Protein AF-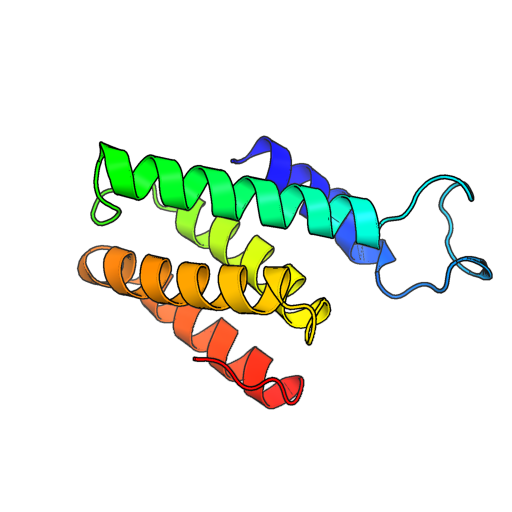A0A0G4NJ92-F1 (afdb_monomer_lite)

Foldseek 3Di:
DVVLVVLLVVLVVQPPDDLVRGPDPNVDDSLVSNQVSLLVLLVVLVVCCVPPNLQPPDPVNLVSLLSSLVSLQVPPPDPSSLVSNQSSLVSLVRNCVRDVVSVVSNVVSVVVCVVVVHDHD

Secondary structure (DSSP, 8-state):
-HHHHHHHHHHGGGGGS-TTT-SS-TT--HHHHHHHHHHHHHHHHHHHHHHH-STT--THHHHHHHHHHHHHHHTTT-HHHHHHHHHHHHHHHHHTTT-HHHHHHHHHHHHHHHHTT----

Organism: Verticillium longisporum (NCBI:txid100787)

Sequence (121 aa):
MFFHLQYIHLFRPFLKYTPAASPLPSHVSPRRICTANAGAISKLMRLYKKTWNLRQICNIAVYMVHSACTIHMLNLPEKTARRDITHGVKHLEEIAEDWPCARRTLGIISVLGRKWNVELP

pLDDT: mean 95.6, std 3.76, range [73.81, 98.75]

Radius of gyration: 14.48 Å; chains: 1; bounding box: 30×30×38 Å

InterPro domains:
  IPR051615 Transcriptional Regulatory Elements [PTHR31313] (1-119)

Structure (mmCIF, N/CA/C/O backbone):
data_AF-A0A0G4NJ92-F1
#
_entry.id   AF-A0A0G4NJ92-F1
#
loop_
_atom_site.group_PDB
_atom_site.id
_atom_site.type_symbol
_atom_site.label_atom_id
_atom_site.label_alt_id
_atom_site.label_comp_id
_atom_site.label_asym_id
_atom_site.label_entity_id
_atom_site.label_seq_id
_atom_site.pdbx_PDB_ins_code
_atom_site.Cartn_x
_atom_site.Cartn_y
_atom_site.Cartn_z
_atom_site.occupancy
_atom_site.B_iso_or_equiv
_atom_site.auth_seq_id
_atom_site.auth_comp_id
_atom_site.auth_asym_id
_atom_site.auth_atom_id
_atom_site.pdbx_PDB_model_num
ATOM 1 N N . MET A 1 1 ? -7.308 10.498 -2.430 1.00 89.94 1 MET A N 1
ATOM 2 C CA . MET A 1 1 ? -6.681 9.163 -2.602 1.00 89.94 1 MET A CA 1
ATOM 3 C C . MET A 1 1 ? -7.051 8.490 -3.930 1.00 89.94 1 MET A C 1
ATOM 5 O O . MET A 1 1 ? -6.153 7.947 -4.555 1.00 89.94 1 MET A O 1
ATOM 9 N N . PHE A 1 2 ? -8.307 8.550 -4.401 1.00 96.12 2 PHE A N 1
ATOM 10 C CA . PHE A 1 2 ? -8.740 7.889 -5.649 1.00 96.12 2 PHE A CA 1
ATOM 11 C C . PHE A 1 2 ? -7.919 8.270 -6.896 1.00 96.12 2 PHE A C 1
ATOM 13 O O . PHE A 1 2 ? -7.538 7.394 -7.658 1.00 96.12 2 PHE A O 1
ATOM 20 N N . PHE A 1 3 ? -7.554 9.546 -7.053 1.00 97.69 3 PHE A N 1
ATOM 21 C CA . PHE A 1 3 ? -6.636 10.003 -8.106 1.00 97.69 3 PHE A CA 1
ATOM 22 C C . PHE A 1 3 ? -5.339 9.171 -8.167 1.00 97.69 3 PHE A C 1
ATOM 24 O O . PHE A 1 3 ? -4.987 8.635 -9.212 1.00 97.69 3 PHE A O 1
ATOM 31 N N . HIS A 1 4 ? -4.668 8.979 -7.027 1.00 98.50 4 HIS A N 1
ATOM 32 C CA . HIS A 1 4 ? -3.428 8.199 -6.953 1.00 98.50 4 HIS A CA 1
ATOM 33 C C . HIS A 1 4 ? -3.644 6.719 -7.278 1.00 98.50 4 HIS A C 1
ATOM 35 O O . HIS A 1 4 ? -2.793 6.092 -7.906 1.00 98.50 4 HIS A O 1
ATOM 41 N N . LEU A 1 5 ? -4.792 6.167 -6.877 1.00 98.38 5 LEU A N 1
ATOM 42 C CA . LEU A 1 5 ? -5.174 4.799 -7.211 1.00 98.38 5 LEU A CA 1
ATOM 43 C C . LEU A 1 5 ? -5.281 4.609 -8.733 1.00 98.38 5 LEU A C 1
ATOM 45 O O . LEU A 1 5 ? -4.758 3.625 -9.251 1.00 98.38 5 LEU A O 1
ATOM 49 N N . GLN A 1 6 ? -5.887 5.559 -9.452 1.00 98.19 6 GLN A N 1
ATOM 50 C CA . GLN A 1 6 ? -6.008 5.483 -10.913 1.00 98.19 6 GLN A CA 1
ATOM 51 C C . GLN A 1 6 ? -4.642 5.453 -11.604 1.00 98.19 6 GLN A C 1
ATOM 53 O O . GLN A 1 6 ? -4.417 4.626 -12.484 1.00 98.19 6 GLN A O 1
ATOM 58 N N . TYR A 1 7 ? -3.685 6.265 -11.144 1.00 98.00 7 TYR A N 1
ATOM 59 C CA . TYR A 1 7 ? -2.312 6.205 -11.654 1.00 98.00 7 TYR A CA 1
ATOM 60 C C . TYR A 1 7 ? -1.638 4.861 -11.368 1.00 98.00 7 TYR A C 1
ATOM 62 O O . TYR A 1 7 ? -0.949 4.326 -12.236 1.00 98.00 7 TYR A O 1
ATOM 70 N N . ILE A 1 8 ? -1.840 4.280 -10.181 1.00 98.44 8 ILE A N 1
ATOM 71 C CA . ILE A 1 8 ? -1.316 2.939 -9.899 1.00 98.44 8 ILE A CA 1
ATOM 72 C C . ILE A 1 8 ? -1.910 1.932 -10.887 1.00 98.44 8 ILE A C 1
ATOM 74 O O . ILE A 1 8 ? -1.148 1.180 -11.483 1.00 98.44 8 ILE A O 1
ATOM 78 N N . HIS A 1 9 ? -3.226 1.924 -11.111 1.00 97.75 9 HIS A N 1
ATOM 79 C CA . HIS A 1 9 ? -3.844 0.985 -12.054 1.00 97.75 9 HIS A CA 1
ATOM 80 C C . HIS A 1 9 ? -3.381 1.170 -13.490 1.00 97.75 9 HIS A C 1
ATOM 82 O O . HIS A 1 9 ? -3.125 0.175 -14.164 1.00 97.75 9 HIS A O 1
ATOM 88 N N . LEU A 1 10 ? -3.224 2.417 -13.927 1.00 97.62 10 LEU A N 1
ATOM 89 C CA . LEU A 1 10 ? -2.759 2.726 -15.269 1.00 97.62 10 LEU A CA 1
ATOM 90 C C . LEU A 1 10 ? -1.346 2.182 -15.514 1.00 97.62 10 LEU A C 1
ATOM 92 O O . LEU A 1 10 ? -1.088 1.581 -16.552 1.00 97.62 10 LEU A O 1
ATOM 96 N N . PHE A 1 11 ? -0.433 2.357 -14.552 1.00 97.19 11 PHE A N 1
ATOM 97 C CA . PHE A 1 11 ? 0.986 2.044 -14.753 1.00 97.19 11 PHE A CA 1
ATOM 98 C C . PHE A 1 11 ? 1.423 0.660 -14.252 1.00 97.19 11 PHE A C 1
ATOM 100 O O . PHE A 1 11 ? 2.438 0.130 -14.710 1.00 97.19 11 PHE A O 1
ATOM 107 N N . ARG A 1 12 ? 0.658 0.024 -13.358 1.00 96.38 12 ARG A N 1
ATOM 108 C CA . ARG A 1 12 ? 0.990 -1.289 -12.780 1.00 96.38 12 ARG A CA 1
ATOM 109 C C . ARG A 1 12 ? 1.225 -2.401 -13.815 1.00 96.38 12 ARG A C 1
ATOM 111 O O . ARG A 1 12 ? 2.175 -3.158 -13.609 1.00 96.38 12 ARG A O 1
ATOM 118 N N . PRO A 1 13 ? 0.454 -2.521 -14.918 1.00 95.75 13 PRO A N 1
ATOM 119 C CA . PRO A 1 13 ? 0.692 -3.549 -15.936 1.00 95.75 13 PRO A CA 1
ATOM 120 C C . PRO A 1 13 ? 2.087 -3.486 -16.566 1.00 95.75 13 PRO A C 1
ATOM 122 O O . PRO A 1 13 ? 2.577 -4.499 -17.065 1.00 95.75 13 PRO A O 1
ATOM 125 N N . PHE A 1 14 ? 2.737 -2.318 -16.521 1.00 95.56 14 PHE A N 1
ATOM 126 C CA . PHE A 1 14 ? 4.051 -2.108 -17.116 1.00 95.56 14 PHE A CA 1
ATOM 127 C C . PHE A 1 14 ? 5.218 -2.430 -16.173 1.00 95.56 14 PHE A C 1
ATOM 129 O O . PHE A 1 14 ? 6.360 -2.466 -16.621 1.00 95.56 14 PHE A O 1
ATOM 136 N N . LEU A 1 15 ? 4.962 -2.730 -14.892 1.00 93.62 15 LEU A N 1
ATOM 137 C CA . LEU A 1 15 ? 6.014 -3.074 -13.920 1.00 93.62 15 LEU A CA 1
ATOM 138 C C . LEU A 1 15 ? 6.757 -4.378 -14.248 1.00 93.62 15 LEU A C 1
ATOM 140 O O . LEU A 1 15 ? 7.835 -4.609 -13.706 1.00 93.62 15 LEU A O 1
ATOM 144 N N . LYS A 1 16 ? 6.186 -5.222 -15.118 1.00 92.50 16 LYS A N 1
ATOM 145 C CA . LYS A 1 16 ? 6.806 -6.467 -15.590 1.00 92.50 16 LYS A CA 1
ATOM 146 C C . LYS A 1 16 ? 7.858 -6.257 -16.686 1.00 92.50 16 LYS A C 1
ATOM 148 O O . LYS A 1 16 ? 8.634 -7.171 -16.939 1.00 92.50 16 LYS A O 1
ATOM 153 N N . TYR A 1 17 ? 7.855 -5.109 -17.367 1.00 91.31 17 TYR A N 1
ATOM 154 C CA . TYR A 1 17 ? 8.779 -4.855 -18.471 1.00 91.31 17 TYR A CA 1
ATOM 155 C C . TYR A 1 17 ? 10.103 -4.292 -17.959 1.00 91.31 17 TYR A C 1
ATOM 157 O O . TYR A 1 17 ? 10.146 -3.513 -17.003 1.00 91.31 17 TYR A O 1
ATOM 165 N N . THR A 1 18 ? 11.190 -4.653 -18.635 1.00 86.12 18 THR A N 1
ATOM 166 C CA . THR A 1 18 ? 12.463 -3.946 -18.491 1.00 86.12 18 THR A CA 1
ATOM 167 C C . THR A 1 18 ? 12.372 -2.581 -19.185 1.00 86.12 18 THR A C 1
ATOM 169 O O . THR A 1 18 ? 11.535 -2.410 -20.076 1.00 86.12 18 THR A O 1
ATOM 172 N N . PRO A 1 19 ? 13.231 -1.603 -18.839 1.00 82.38 19 PRO A N 1
ATOM 173 C CA . PRO A 1 19 ? 13.241 -0.305 -19.517 1.00 82.38 19 PRO A CA 1
ATOM 174 C C . PRO A 1 19 ? 13.365 -0.408 -21.046 1.00 82.38 19 PRO A C 1
ATOM 176 O O . PRO A 1 19 ? 12.737 0.368 -21.753 1.00 82.38 19 PRO A O 1
ATOM 179 N N . ALA A 1 20 ? 14.113 -1.397 -21.548 1.00 83.75 20 ALA A N 1
ATOM 180 C CA . ALA A 1 20 ? 14.311 -1.623 -22.981 1.00 83.75 20 ALA A CA 1
ATOM 181 C C . ALA A 1 20 ? 13.115 -2.297 -23.682 1.00 83.75 20 ALA A C 1
ATOM 183 O O . ALA A 1 20 ? 12.906 -2.073 -24.868 1.00 83.75 20 ALA A O 1
ATOM 184 N N . ALA A 1 21 ? 12.333 -3.115 -22.969 1.00 89.31 21 ALA A N 1
ATOM 185 C CA . ALA A 1 21 ? 11.186 -3.846 -23.523 1.00 89.31 21 ALA A CA 1
ATOM 186 C C . ALA A 1 21 ? 9.836 -3.161 -23.240 1.00 89.31 21 ALA A C 1
ATOM 188 O O . ALA A 1 21 ? 8.775 -3.716 -23.528 1.00 89.31 21 ALA A O 1
ATOM 189 N N . SER A 1 22 ? 9.860 -1.985 -22.612 1.00 89.62 22 SER A N 1
ATOM 190 C CA . SER A 1 22 ? 8.658 -1.239 -22.261 1.00 89.62 22 SER A CA 1
ATOM 191 C C . SER A 1 22 ? 8.023 -0.619 -23.512 1.00 89.62 22 SER A C 1
ATOM 193 O O . SER A 1 22 ? 8.727 0.034 -24.278 1.00 89.62 22 SER A O 1
ATOM 195 N N . PRO A 1 23 ? 6.694 -0.724 -23.700 1.00 92.94 23 PRO A N 1
ATOM 196 C CA . PRO A 1 23 ? 5.987 -0.025 -24.779 1.00 92.94 23 PRO A CA 1
ATOM 197 C C . PRO A 1 23 ? 5.805 1.480 -24.501 1.00 92.94 23 PRO A C 1
ATOM 199 O O . PRO A 1 23 ? 5.167 2.182 -25.281 1.00 92.94 23 PRO A O 1
ATOM 202 N N . LEU A 1 24 ? 6.295 1.977 -23.362 1.00 93.25 24 LEU A N 1
ATOM 203 C CA . LEU A 1 24 ? 6.177 3.376 -22.961 1.00 93.25 24 LEU A CA 1
ATOM 204 C C . LEU A 1 24 ? 7.394 4.194 -23.413 1.00 93.25 24 LEU A C 1
ATOM 206 O O . LEU A 1 24 ? 8.488 3.640 -23.528 1.00 93.25 24 LEU A O 1
ATOM 210 N N . PRO A 1 25 ? 7.245 5.522 -23.580 1.00 93.62 25 PRO A N 1
ATOM 211 C CA . PRO A 1 25 ? 8.376 6.406 -23.842 1.00 93.62 25 PRO A CA 1
ATOM 212 C C . PRO A 1 25 ? 9.485 6.259 -22.791 1.00 93.62 25 PRO A C 1
ATOM 214 O O . PRO A 1 25 ? 9.204 6.118 -21.601 1.00 93.62 25 PRO A O 1
ATOM 217 N N . SER A 1 26 ? 10.746 6.378 -23.212 1.00 89.12 26 SER A N 1
ATOM 218 C CA . SER A 1 26 ? 11.931 6.143 -22.366 1.00 89.12 26 SER A CA 1
ATOM 219 C C . SER A 1 26 ? 12.015 7.028 -21.114 1.00 89.12 26 SER A C 1
ATOM 221 O O . SER A 1 26 ? 12.600 6.629 -20.109 1.00 89.12 26 SER A O 1
ATOM 223 N N . HIS A 1 27 ? 11.410 8.218 -21.143 1.00 90.31 27 HIS A N 1
ATOM 224 C CA . HIS A 1 27 ? 11.367 9.139 -20.004 1.00 90.31 27 HIS A CA 1
ATOM 225 C C . HIS A 1 27 ? 10.303 8.766 -18.953 1.00 90.31 27 HIS A C 1
ATOM 227 O O . HIS A 1 27 ? 10.300 9.317 -17.849 1.00 90.31 27 HIS A O 1
ATOM 233 N N . VAL A 1 28 ? 9.388 7.844 -19.268 1.00 94.12 28 VAL A N 1
ATOM 234 C CA . VAL A 1 28 ? 8.312 7.412 -18.372 1.00 94.12 28 VAL A CA 1
ATOM 235 C C . VAL A 1 28 ? 8.771 6.193 -17.583 1.00 94.12 28 VAL A C 1
ATOM 237 O O . VAL A 1 28 ? 9.032 5.132 -18.139 1.00 94.12 28 VAL A O 1
ATOM 240 N N . SER A 1 29 ? 8.813 6.320 -16.255 1.00 94.25 29 SER A N 1
ATOM 241 C CA . SER A 1 29 ? 9.124 5.206 -15.354 1.00 94.25 29 SER A CA 1
ATOM 242 C C . SER A 1 29 ? 7.870 4.755 -14.595 1.00 94.25 29 SER A C 1
ATOM 244 O O . SER A 1 29 ? 7.494 5.397 -13.607 1.00 94.25 29 SER A O 1
ATOM 246 N N . PRO A 1 30 ? 7.235 3.631 -14.990 1.00 95.88 30 PRO A N 1
ATOM 247 C CA . PRO A 1 30 ? 6.087 3.067 -14.279 1.00 95.88 30 PRO A CA 1
ATOM 248 C C . PRO A 1 30 ? 6.375 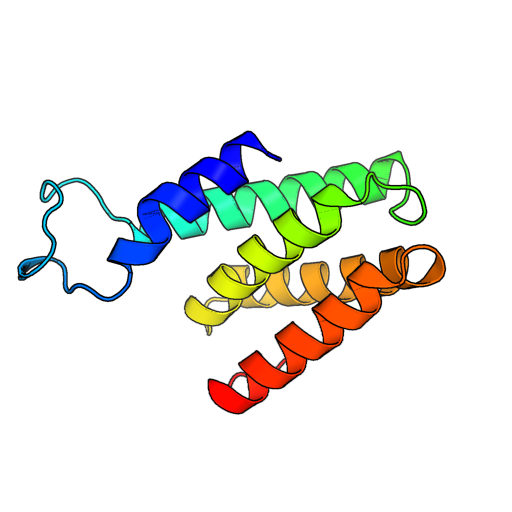2.815 -12.805 1.00 95.88 30 PRO A C 1
ATOM 250 O O . PRO A 1 30 ? 5.559 3.148 -11.950 1.00 95.88 30 PRO A O 1
ATOM 253 N N . ARG A 1 31 ? 7.573 2.296 -12.493 1.00 95.12 31 ARG A N 1
ATOM 254 C CA . ARG A 1 31 ? 7.999 2.046 -11.111 1.00 95.12 31 ARG A CA 1
ATOM 255 C C . ARG A 1 31 ? 7.996 3.338 -10.302 1.00 95.12 31 ARG A C 1
ATOM 257 O O . ARG A 1 31 ? 7.349 3.387 -9.262 1.00 95.12 31 ARG A O 1
ATOM 264 N N . ARG A 1 32 ? 8.625 4.406 -10.804 1.00 95.81 32 ARG A N 1
ATOM 265 C CA . ARG A 1 32 ? 8.645 5.710 -10.120 1.00 95.81 32 ARG A CA 1
ATOM 266 C C . ARG A 1 32 ? 7.235 6.274 -9.921 1.00 95.81 32 ARG A C 1
ATOM 268 O O . ARG A 1 32 ? 6.934 6.767 -8.836 1.00 95.81 32 ARG A O 1
ATOM 275 N N . ILE A 1 33 ? 6.372 6.180 -10.934 1.00 97.44 33 ILE A N 1
ATOM 276 C CA . ILE A 1 33 ? 4.993 6.688 -10.871 1.00 97.44 33 ILE A CA 1
ATOM 277 C C . ILE A 1 33 ? 4.166 5.907 -9.844 1.00 97.44 33 ILE A C 1
ATOM 279 O O . ILE A 1 33 ? 3.518 6.520 -8.992 1.00 97.44 33 ILE A O 1
ATOM 283 N N . CYS A 1 34 ? 4.199 4.572 -9.878 1.00 98.25 34 CYS A N 1
ATOM 284 C CA . CYS A 1 34 ? 3.487 3.740 -8.910 1.00 98.25 34 CYS A CA 1
ATOM 285 C C . CYS A 1 34 ? 3.991 3.988 -7.482 1.00 98.25 34 CYS A C 1
ATOM 287 O O . CYS A 1 34 ? 3.170 4.176 -6.586 1.00 98.25 34 CYS A O 1
ATOM 289 N N . THR A 1 35 ? 5.311 4.054 -7.269 1.00 98.12 35 THR A N 1
ATOM 290 C CA . THR A 1 35 ? 5.909 4.323 -5.950 1.00 98.12 35 THR A CA 1
ATOM 291 C C . THR A 1 35 ? 5.478 5.678 -5.396 1.00 98.12 35 THR A C 1
ATOM 293 O O . THR A 1 35 ? 5.034 5.760 -4.251 1.00 98.12 35 THR A O 1
ATOM 296 N N . ALA A 1 36 ? 5.534 6.739 -6.209 1.00 98.31 36 ALA A N 1
ATOM 297 C CA . ALA A 1 36 ? 5.129 8.077 -5.782 1.00 98.31 36 ALA A CA 1
ATOM 298 C C . ALA A 1 36 ? 3.646 8.126 -5.373 1.00 98.31 36 ALA A C 1
ATOM 300 O O . ALA A 1 36 ? 3.300 8.674 -4.324 1.00 98.31 36 ALA A O 1
ATOM 301 N N . ASN A 1 37 ? 2.769 7.504 -6.165 1.00 98.69 37 ASN A N 1
ATOM 302 C CA . ASN A 1 37 ? 1.335 7.468 -5.882 1.00 98.69 37 ASN A CA 1
ATOM 303 C C . ASN A 1 37 ? 0.993 6.584 -4.671 1.00 98.69 37 ASN A C 1
ATOM 305 O O . ASN A 1 37 ? 0.152 6.967 -3.857 1.00 98.69 37 ASN A O 1
ATOM 309 N N . ALA A 1 38 ? 1.677 5.451 -4.488 1.00 98.69 38 ALA A N 1
ATOM 310 C CA . ALA A 1 38 ? 1.526 4.614 -3.298 1.00 98.69 38 ALA A CA 1
ATOM 311 C C . ALA A 1 38 ? 1.969 5.357 -2.025 1.00 98.69 38 ALA A C 1
ATOM 313 O O . ALA A 1 38 ? 1.265 5.332 -1.013 1.00 98.69 38 ALA A O 1
ATOM 314 N N . GLY A 1 39 ? 3.085 6.090 -2.089 1.00 98.50 39 GLY A N 1
ATOM 315 C CA . GLY A 1 39 ? 3.547 6.949 -0.995 1.00 98.50 39 GLY A CA 1
ATOM 316 C C . GLY A 1 39 ? 2.562 8.077 -0.667 1.00 98.50 39 GLY A C 1
ATOM 317 O O . GLY A 1 39 ? 2.308 8.358 0.508 1.00 98.50 39 GLY A O 1
ATOM 318 N N . ALA A 1 40 ? 1.947 8.689 -1.684 1.00 98.75 40 ALA A N 1
ATOM 319 C CA . ALA A 1 40 ? 0.923 9.716 -1.496 1.00 98.75 40 ALA A CA 1
ATOM 320 C C . ALA A 1 40 ? -0.337 9.163 -0.805 1.00 98.75 40 ALA A C 1
ATOM 322 O O . ALA A 1 40 ? -0.853 9.796 0.117 1.00 98.75 40 ALA A O 1
ATOM 323 N N . ILE A 1 41 ? -0.786 7.955 -1.171 1.00 98.69 41 ILE A N 1
ATOM 324 C CA . ILE A 1 41 ? -1.870 7.246 -0.469 1.00 98.69 41 ILE A CA 1
ATOM 325 C C . ILE A 1 41 ? -1.503 7.035 1.006 1.00 98.69 41 ILE A C 1
ATOM 327 O O . ILE A 1 41 ? -2.279 7.419 1.882 1.00 98.69 41 ILE A O 1
ATOM 331 N N . SER A 1 42 ? -0.309 6.509 1.304 1.00 98.50 42 SER A N 1
ATOM 332 C CA . SER A 1 42 ? 0.137 6.296 2.689 1.00 98.50 42 SER A CA 1
ATOM 333 C C . SER A 1 42 ? 0.230 7.601 3.490 1.00 98.50 42 SER A C 1
ATOM 335 O O . SER A 1 42 ? -0.129 7.630 4.669 1.00 98.50 42 SER A O 1
ATOM 337 N N . LYS A 1 43 ? 0.662 8.706 2.864 1.00 98.44 43 LYS A N 1
ATOM 338 C CA . LYS A 1 43 ? 0.685 10.037 3.493 1.00 98.44 43 LYS A CA 1
ATOM 339 C C . LYS A 1 43 ? -0.725 10.521 3.836 1.00 98.44 43 LYS A C 1
ATOM 341 O O . LYS A 1 43 ? -0.938 10.980 4.956 1.00 98.44 43 LYS A O 1
ATOM 346 N N . LEU A 1 44 ? -1.670 10.394 2.903 1.00 98.19 44 LEU A N 1
ATOM 347 C CA . LEU A 1 44 ? -3.065 10.781 3.119 1.00 98.19 44 LEU A CA 1
ATOM 348 C C . LEU A 1 44 ? -3.724 9.942 4.219 1.00 98.19 44 LEU A C 1
ATOM 350 O O . LEU A 1 44 ? -4.420 10.507 5.052 1.00 98.19 44 LEU A O 1
ATOM 354 N N . MET A 1 45 ? -3.445 8.638 4.288 1.00 98.12 45 MET A N 1
ATOM 355 C CA . MET A 1 45 ? -3.964 7.779 5.361 1.00 98.12 45 MET A CA 1
ATOM 356 C C . MET A 1 45 ? -3.463 8.187 6.744 1.00 98.12 45 MET A C 1
ATOM 358 O O . MET A 1 45 ? -4.249 8.250 7.684 1.00 98.12 45 MET A O 1
ATOM 362 N N . ARG A 1 46 ? -2.169 8.506 6.877 1.00 97.75 46 ARG A N 1
ATOM 363 C CA . ARG A 1 46 ? -1.618 9.000 8.150 1.00 97.75 46 ARG A CA 1
ATOM 364 C C . ARG A 1 46 ? -2.254 10.324 8.567 1.00 97.75 46 ARG A C 1
ATOM 366 O O . ARG A 1 46 ? -2.543 10.509 9.745 1.00 97.75 46 ARG A O 1
ATOM 373 N N . LEU A 1 47 ? -2.466 11.229 7.608 1.00 97.50 47 LEU A N 1
ATOM 374 C CA . LEU A 1 47 ? -3.148 12.496 7.862 1.00 97.50 47 LEU A CA 1
ATOM 375 C C . LEU A 1 47 ? -4.592 12.255 8.314 1.00 97.50 47 LEU A C 1
ATOM 377 O O . LEU A 1 47 ? -4.976 12.754 9.362 1.00 97.50 47 LEU A O 1
ATOM 381 N N . TYR A 1 48 ? -5.346 11.435 7.578 1.00 97.31 48 TYR A N 1
ATOM 382 C CA . TYR A 1 48 ? -6.732 11.101 7.909 1.00 97.31 48 TYR A CA 1
ATOM 383 C C . TYR A 1 48 ? -6.835 10.500 9.314 1.00 97.31 48 TYR A C 1
ATOM 385 O O . TYR A 1 48 ? -7.606 10.997 10.128 1.00 97.31 48 TYR A O 1
ATOM 393 N N . LYS A 1 49 ? -6.003 9.498 9.640 1.00 96.81 49 LYS A N 1
ATOM 394 C CA . LYS A 1 49 ? -5.970 8.884 10.977 1.00 96.81 49 LYS A CA 1
ATOM 395 C C . LYS A 1 49 ? -5.735 9.922 12.073 1.00 96.81 49 LYS A C 1
ATOM 397 O O . LYS A 1 49 ? -6.428 9.895 13.085 1.00 96.81 49 LYS A O 1
ATOM 402 N N . LYS A 1 50 ? -4.766 10.826 11.872 1.00 97.06 50 LYS A N 1
ATOM 403 C CA . LYS A 1 50 ? -4.436 11.885 12.838 1.00 97.06 50 LYS A CA 1
ATOM 404 C C . LYS A 1 50 ? -5.621 12.822 13.088 1.00 97.06 50 LYS A C 1
ATOM 406 O O . LYS A 1 50 ? -5.751 13.321 14.200 1.00 97.06 50 LYS A O 1
ATOM 411 N N . THR A 1 51 ? -6.449 13.076 12.077 1.00 96.75 51 THR A N 1
ATOM 412 C CA . THR A 1 51 ? -7.561 14.028 12.180 1.00 96.75 51 THR A CA 1
ATOM 413 C C . THR A 1 51 ? -8.866 13.373 12.639 1.00 96.75 51 THR A C 1
ATOM 415 O O . THR A 1 51 ? -9.610 13.999 13.388 1.00 96.75 51 THR A O 1
ATOM 418 N N . TRP A 1 52 ? -9.155 12.137 12.213 1.00 94.19 52 TRP A N 1
ATOM 419 C CA . TRP A 1 52 ? -10.510 11.571 12.290 1.00 94.19 52 TRP A CA 1
ATOM 420 C C . TRP A 1 52 ? -10.602 10.087 12.684 1.00 94.19 52 TRP A C 1
ATOM 422 O O . TRP A 1 52 ? -11.704 9.547 12.637 1.00 94.19 52 TRP A O 1
ATOM 432 N N . ASN A 1 53 ? -9.505 9.412 13.072 1.00 93.56 53 ASN A N 1
ATOM 433 C CA . ASN A 1 53 ? -9.469 7.938 13.216 1.00 93.56 53 ASN A CA 1
ATOM 434 C C . ASN A 1 53 ? -9.746 7.237 11.853 1.00 93.56 53 ASN A C 1
ATOM 436 O O . ASN A 1 53 ? -9.953 7.894 10.836 1.00 93.56 53 ASN A O 1
ATOM 440 N N . LEU A 1 54 ? -9.649 5.909 11.773 1.00 96.50 54 LEU A N 1
ATOM 441 C CA . LEU A 1 54 ? -9.900 5.108 10.569 1.00 96.50 54 LEU A CA 1
ATOM 442 C C . LEU A 1 54 ? -11.117 4.181 10.664 1.00 96.50 54 LEU A C 1
ATOM 444 O O . LEU A 1 54 ? -11.559 3.677 9.636 1.00 96.50 54 LEU A O 1
ATOM 448 N N . ARG A 1 55 ? -11.691 3.993 11.855 1.00 92.31 55 ARG A N 1
ATOM 449 C CA . ARG A 1 55 ? -12.832 3.096 12.104 1.00 92.31 55 ARG A CA 1
ATOM 450 C C . ARG A 1 55 ? -14.015 3.288 11.142 1.00 92.31 55 ARG A C 1
ATOM 452 O O . ARG A 1 55 ? -14.506 2.329 10.564 1.00 92.31 55 ARG A O 1
ATOM 459 N N . GLN A 1 56 ? -14.403 4.531 10.852 1.00 89.56 56 GLN A N 1
ATOM 460 C CA . GLN A 1 56 ? -15.527 4.847 9.950 1.00 89.56 56 GLN A CA 1
ATOM 461 C C . GLN A 1 56 ? -15.103 5.411 8.585 1.00 89.56 56 GLN A C 1
ATOM 463 O O . GLN A 1 56 ? -15.882 6.088 7.912 1.00 89.56 56 GLN A O 1
ATOM 468 N N . ILE A 1 57 ? -13.867 5.151 8.149 1.00 95.44 57 ILE A N 1
ATOM 469 C CA . ILE A 1 57 ? -13.428 5.598 6.824 1.00 95.44 57 ILE A CA 1
ATOM 470 C C . ILE A 1 57 ? -14.268 4.937 5.719 1.00 95.44 57 ILE A C 1
ATOM 472 O O . ILE A 1 57 ? -14.683 3.785 5.826 1.00 95.44 57 ILE A O 1
ATOM 476 N N . CYS A 1 58 ? -14.501 5.652 4.617 1.00 94.56 58 CYS A N 1
ATOM 477 C CA . CYS A 1 58 ? -15.232 5.106 3.475 1.00 94.56 58 CYS A CA 1
ATOM 478 C C . CYS A 1 58 ? -14.566 3.820 2.945 1.00 94.56 58 CYS A C 1
ATOM 480 O O . CYS A 1 58 ? -13.370 3.814 2.647 1.00 94.56 58 CYS A O 1
ATOM 482 N N . ASN A 1 59 ? -15.362 2.764 2.747 1.00 92.75 59 ASN A N 1
ATOM 483 C CA . ASN A 1 59 ? -14.927 1.413 2.363 1.00 92.75 59 ASN A CA 1
ATOM 484 C C . ASN A 1 59 ? -13.900 1.339 1.227 1.00 92.75 59 ASN A C 1
ATOM 486 O O . ASN A 1 59 ? -12.977 0.526 1.263 1.00 92.75 59 ASN A O 1
ATOM 490 N N . ILE A 1 60 ? -14.033 2.188 0.206 1.00 96.00 60 ILE A N 1
ATOM 491 C CA . ILE A 1 60 ? -13.111 2.204 -0.937 1.00 96.00 60 ILE A CA 1
ATOM 492 C C . ILE A 1 60 ? -11.661 2.521 -0.521 1.00 96.00 60 ILE A C 1
ATOM 494 O O . ILE A 1 60 ? -10.719 2.124 -1.211 1.00 96.00 60 ILE A O 1
ATOM 498 N N . ALA A 1 61 ? -11.448 3.172 0.628 1.00 97.31 61 ALA A N 1
ATOM 499 C CA . ALA A 1 61 ? -10.119 3.419 1.180 1.00 97.31 61 ALA A CA 1
ATOM 500 C C . ALA A 1 61 ? -9.352 2.115 1.445 1.00 97.31 61 ALA A C 1
ATOM 502 O O . ALA A 1 61 ? -8.146 2.074 1.206 1.00 97.31 61 ALA A O 1
ATOM 503 N N . VAL A 1 62 ? -10.037 1.029 1.824 1.00 98.06 62 VAL A N 1
ATOM 504 C CA . VAL A 1 62 ? -9.422 -0.297 2.005 1.00 98.06 62 VAL A CA 1
ATOM 505 C C . VAL A 1 62 ? -8.759 -0.770 0.712 1.00 98.06 62 VAL A C 1
ATOM 507 O O . VAL A 1 62 ? -7.605 -1.195 0.722 1.00 98.06 62 VAL A O 1
ATOM 510 N N . TYR A 1 63 ? -9.441 -0.619 -0.426 1.00 97.94 63 TYR A N 1
ATOM 511 C CA . TYR A 1 63 ? -8.897 -0.990 -1.733 1.00 97.94 63 TYR A CA 1
ATOM 512 C C . TYR A 1 63 ? -7.720 -0.099 -2.162 1.00 97.94 63 TYR A C 1
ATOM 514 O O . TYR A 1 63 ? -6.749 -0.573 -2.761 1.00 97.94 63 TYR A O 1
ATOM 522 N N . MET A 1 64 ? -7.774 1.192 -1.823 1.00 98.50 64 MET A N 1
ATOM 523 C CA . MET A 1 64 ? -6.668 2.117 -2.081 1.00 98.50 64 MET A CA 1
ATOM 524 C C . MET A 1 64 ? -5.426 1.745 -1.266 1.00 98.50 64 MET A C 1
ATOM 526 O O . MET A 1 64 ? -4.324 1.716 -1.816 1.00 98.50 64 MET A O 1
ATOM 530 N N . VAL A 1 65 ? -5.602 1.422 0.020 1.00 98.38 65 VAL A N 1
ATOM 531 C CA . VAL A 1 65 ? -4.515 0.985 0.907 1.00 98.38 65 VAL A CA 1
ATOM 532 C C . VAL A 1 65 ? -3.954 -0.353 0.449 1.00 98.38 65 VAL A C 1
ATOM 534 O O . VAL A 1 65 ? -2.742 -0.466 0.312 1.00 98.38 65 VAL A O 1
ATOM 537 N N . HIS A 1 66 ? -4.806 -1.325 0.113 1.00 98.31 66 HIS A N 1
ATOM 538 C CA . HIS A 1 66 ? -4.384 -2.594 -0.482 1.00 98.31 66 HIS A CA 1
ATOM 539 C C . HIS A 1 66 ? -3.468 -2.373 -1.691 1.00 98.31 66 HIS A C 1
ATOM 541 O O . HIS A 1 66 ? -2.348 -2.884 -1.740 1.00 98.31 66 HIS A O 1
ATOM 547 N N . SER A 1 67 ? -3.921 -1.560 -2.649 1.00 98.38 67 SER A N 1
ATOM 548 C CA . SER A 1 67 ? -3.166 -1.282 -3.869 1.00 98.38 67 SER A CA 1
ATOM 549 C C . SER A 1 67 ? -1.822 -0.617 -3.567 1.00 98.38 67 SER A C 1
ATOM 551 O O . SER A 1 67 ? -0.804 -1.049 -4.107 1.00 98.38 67 SER A O 1
ATOM 553 N N . ALA A 1 68 ? -1.781 0.357 -2.653 1.00 98.56 68 ALA A N 1
ATOM 554 C CA . ALA A 1 68 ? -0.532 0.982 -2.218 1.00 98.56 68 ALA A CA 1
ATOM 555 C C . ALA A 1 68 ? 0.411 -0.010 -1.511 1.00 98.56 68 ALA A C 1
ATOM 557 O O . ALA A 1 68 ? 1.588 -0.078 -1.859 1.00 98.56 68 ALA A O 1
ATOM 558 N N . CYS A 1 69 ? -0.101 -0.830 -0.588 1.00 98.31 69 CYS A N 1
ATOM 559 C CA . CYS A 1 69 ? 0.665 -1.855 0.125 1.00 98.31 69 CYS A CA 1
ATOM 560 C C . CYS A 1 69 ? 1.340 -2.839 -0.834 1.00 98.31 69 CYS A C 1
ATOM 562 O O . CYS A 1 69 ? 2.515 -3.153 -0.655 1.00 98.31 69 CYS A O 1
ATOM 564 N N . THR A 1 70 ? 0.652 -3.263 -1.899 1.00 97.75 70 THR A N 1
ATOM 565 C CA . THR A 1 70 ? 1.280 -4.145 -2.893 1.00 97.75 70 THR A CA 1
ATOM 566 C C . THR A 1 70 ? 2.450 -3.489 -3.630 1.00 97.75 70 THR A C 1
ATOM 568 O O . THR A 1 70 ? 3.403 -4.184 -3.961 1.00 97.75 70 THR A O 1
ATOM 571 N N . ILE A 1 71 ? 2.426 -2.169 -3.857 1.00 98.06 71 ILE A N 1
ATOM 572 C CA . ILE A 1 71 ? 3.572 -1.442 -4.426 1.00 98.06 71 ILE A CA 1
ATOM 573 C C . ILE A 1 71 ? 4.704 -1.323 -3.400 1.00 98.06 71 ILE A C 1
ATOM 575 O O . ILE A 1 71 ? 5.858 -1.547 -3.753 1.00 98.06 71 ILE A O 1
ATOM 579 N N . HIS A 1 72 ? 4.392 -1.036 -2.132 1.00 98.06 72 HIS A N 1
ATOM 580 C CA . HIS A 1 72 ? 5.399 -0.982 -1.063 1.00 98.06 72 HIS A CA 1
ATOM 581 C C . HIS A 1 72 ? 6.136 -2.314 -0.911 1.00 98.06 72 HIS A C 1
ATOM 583 O O . HIS A 1 72 ? 7.359 -2.326 -0.841 1.00 98.06 72 HIS A O 1
ATOM 589 N N . MET A 1 73 ? 5.421 -3.440 -0.970 1.00 96.81 73 MET A N 1
ATOM 590 C CA . MET A 1 73 ? 6.037 -4.772 -0.947 1.00 96.81 73 MET A CA 1
ATOM 591 C C . MET A 1 73 ? 7.005 -5.000 -2.118 1.00 96.81 73 MET A C 1
ATOM 593 O O . MET A 1 73 ? 8.073 -5.567 -1.916 1.00 96.81 73 MET A O 1
ATOM 597 N N . LEU A 1 74 ? 6.677 -4.515 -3.323 1.00 94.69 74 LEU A N 1
ATOM 598 C CA . LEU A 1 74 ? 7.547 -4.616 -4.508 1.00 94.69 74 LEU A CA 1
ATOM 599 C C . LEU A 1 74 ? 8.801 -3.725 -4.444 1.00 94.69 74 LEU A C 1
ATOM 601 O O . LEU A 1 74 ? 9.707 -3.893 -5.264 1.00 94.69 74 LEU A O 1
ATOM 605 N N . ASN A 1 75 ? 8.831 -2.760 -3.524 1.00 95.19 75 ASN A N 1
ATOM 606 C CA . ASN A 1 75 ? 9.943 -1.829 -3.332 1.00 95.19 75 ASN A CA 1
ATOM 607 C C . ASN A 1 75 ? 10.811 -2.178 -2.117 1.00 95.19 75 ASN A C 1
ATOM 609 O O . ASN A 1 75 ? 11.768 -1.465 -1.815 1.00 95.19 75 ASN A O 1
ATOM 613 N N . LEU A 1 76 ? 10.507 -3.260 -1.400 1.00 95.06 76 LEU A N 1
ATOM 614 C CA . LEU A 1 76 ? 11.396 -3.730 -0.346 1.00 95.06 76 LEU A CA 1
ATOM 615 C C . LEU A 1 76 ? 12.751 -4.157 -0.940 1.00 95.06 76 LEU A C 1
ATOM 617 O O . LEU A 1 76 ? 12.789 -4.691 -2.049 1.00 95.06 76 LEU A O 1
ATOM 621 N N . PRO A 1 77 ? 13.865 -3.905 -0.224 1.00 93.81 77 PRO A N 1
ATOM 622 C CA . PRO A 1 77 ? 13.951 -3.534 1.194 1.00 93.81 77 PRO A CA 1
ATOM 623 C C . PRO A 1 77 ? 14.013 -2.020 1.495 1.00 93.81 77 PRO A C 1
ATOM 625 O O . PRO A 1 77 ? 14.462 -1.648 2.581 1.00 93.81 77 PRO A O 1
ATOM 628 N N . GLU A 1 78 ? 13.581 -1.132 0.589 1.00 94.75 78 GLU A N 1
ATOM 629 C CA . GLU A 1 78 ? 13.668 0.323 0.796 1.00 94.75 78 GLU A CA 1
ATOM 630 C C . GLU A 1 78 ? 13.055 0.759 2.145 1.00 94.75 78 GLU A C 1
ATOM 632 O O . GLU A 1 78 ? 11.939 0.375 2.508 1.00 94.75 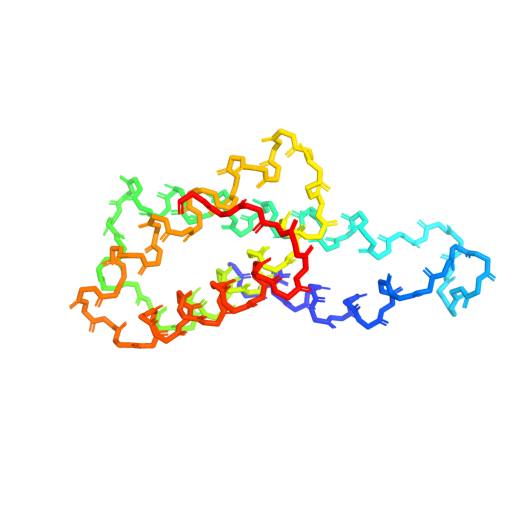78 GLU A O 1
ATOM 637 N N . LYS A 1 79 ? 13.777 1.596 2.905 1.00 94.06 79 LYS A N 1
ATOM 638 C CA . LYS A 1 79 ? 13.372 2.024 4.258 1.00 94.06 79 LYS A CA 1
ATOM 639 C C . LYS A 1 79 ? 12.002 2.709 4.276 1.00 94.06 79 LYS A C 1
ATOM 641 O O . LYS A 1 79 ? 11.218 2.515 5.206 1.00 94.06 79 LYS A O 1
ATOM 646 N N . THR A 1 80 ? 11.714 3.518 3.259 1.00 95.25 80 THR A N 1
ATOM 647 C CA . THR A 1 80 ? 10.430 4.217 3.098 1.00 95.25 80 THR A CA 1
ATOM 648 C C . THR A 1 80 ? 9.297 3.219 2.856 1.00 95.25 80 THR A C 1
ATOM 650 O O . THR A 1 80 ? 8.274 3.304 3.533 1.00 95.25 80 THR A O 1
ATOM 653 N N . ALA A 1 81 ? 9.519 2.233 1.981 1.00 96.31 81 ALA A N 1
ATOM 654 C CA . ALA A 1 81 ? 8.577 1.170 1.668 1.00 96.31 81 ALA A CA 1
ATOM 655 C C . ALA A 1 81 ? 8.284 0.305 2.898 1.00 96.31 81 ALA A C 1
ATOM 657 O O . ALA A 1 81 ? 7.116 0.065 3.194 1.00 96.31 81 ALA A O 1
ATOM 658 N N . ARG A 1 82 ? 9.315 -0.067 3.675 1.00 96.38 82 ARG A N 1
ATOM 659 C CA . ARG A 1 82 ? 9.159 -0.792 4.949 1.00 96.38 82 ARG A CA 1
ATOM 660 C C . ARG A 1 82 ? 8.292 -0.019 5.940 1.00 96.38 82 ARG A C 1
ATOM 662 O O . ARG A 1 82 ? 7.334 -0.557 6.478 1.00 96.38 82 ARG A O 1
ATOM 669 N N . ARG A 1 83 ? 8.580 1.267 6.146 1.00 96.69 83 ARG A N 1
ATOM 670 C CA . ARG A 1 83 ? 7.760 2.125 7.013 1.00 96.69 83 ARG A CA 1
ATOM 671 C C . ARG A 1 83 ? 6.311 2.196 6.517 1.00 96.69 83 ARG A C 1
ATOM 673 O O . ARG A 1 83 ? 5.375 2.107 7.311 1.00 96.69 83 ARG A O 1
ATOM 680 N N . ASP A 1 84 ? 6.116 2.392 5.216 1.00 97.94 84 ASP A N 1
ATOM 681 C CA . ASP A 1 84 ? 4.791 2.613 4.644 1.00 97.94 84 ASP A CA 1
ATOM 682 C C . ASP A 1 84 ? 3.935 1.332 4.606 1.00 97.94 84 ASP A C 1
ATOM 684 O O . ASP A 1 84 ? 2.733 1.442 4.858 1.00 97.94 84 ASP A O 1
ATOM 688 N N . ILE A 1 85 ? 4.517 0.138 4.401 1.00 97.75 85 ILE A N 1
ATOM 689 C CA . ILE A 1 85 ? 3.790 -1.137 4.558 1.00 97.75 85 ILE A CA 1
ATOM 690 C C . ILE A 1 85 ? 3.407 -1.381 6.020 1.00 97.75 85 ILE A C 1
ATOM 692 O O . ILE A 1 85 ? 2.262 -1.739 6.282 1.00 97.75 85 ILE A O 1
ATOM 696 N N . THR A 1 86 ? 4.291 -1.090 6.984 1.00 97.62 86 THR A N 1
ATOM 697 C CA . THR A 1 86 ? 3.971 -1.233 8.414 1.00 97.62 86 THR A CA 1
ATOM 698 C C . THR A 1 86 ? 2.810 -0.349 8.840 1.00 97.62 86 THR A C 1
ATOM 700 O O . THR A 1 86 ? 1.894 -0.819 9.511 1.00 97.62 86 THR A O 1
ATOM 703 N N . HIS A 1 87 ? 2.792 0.920 8.428 1.00 97.88 87 HIS A N 1
ATOM 704 C CA . HIS A 1 87 ? 1.625 1.763 8.692 1.00 97.88 87 HIS A CA 1
ATOM 705 C C . HIS A 1 87 ? 0.384 1.276 7.944 1.00 97.88 87 HIS A C 1
ATOM 707 O O . HIS A 1 87 ? -0.702 1.319 8.507 1.00 97.88 87 HIS A O 1
ATOM 713 N N . GLY A 1 88 ? 0.527 0.810 6.700 1.00 98.00 88 GLY A N 1
ATOM 714 C CA . GLY A 1 88 ? -0.582 0.272 5.913 1.00 98.00 88 GLY A CA 1
ATOM 715 C C . GLY A 1 88 ? -1.279 -0.910 6.590 1.00 98.00 88 GLY A C 1
ATOM 716 O O . GLY A 1 88 ? -2.503 -0.907 6.678 1.00 98.00 88 GLY A O 1
ATOM 717 N N . VAL A 1 89 ? -0.511 -1.869 7.118 1.00 98.19 89 VAL A N 1
ATOM 718 C CA . VAL A 1 89 ? -1.031 -3.016 7.885 1.00 98.19 89 VAL A CA 1
ATOM 719 C C . VAL A 1 89 ? -1.757 -2.537 9.143 1.00 98.19 89 VAL A C 1
ATOM 721 O O . VAL A 1 89 ? -2.938 -2.830 9.295 1.00 98.19 89 VAL A O 1
ATOM 724 N N . LYS A 1 90 ? -1.126 -1.685 9.960 1.00 98.00 90 LYS A N 1
ATOM 725 C CA . LYS A 1 90 ? -1.748 -1.141 11.184 1.00 98.00 90 LYS A CA 1
ATOM 726 C C . LYS A 1 90 ? -3.029 -0.348 10.924 1.00 98.00 90 LYS A C 1
ATOM 728 O O . LYS A 1 90 ? -3.973 -0.393 11.704 1.00 98.00 90 LYS A O 1
ATOM 733 N N . HIS A 1 91 ? -3.074 0.397 9.822 1.00 98.12 91 HIS A N 1
ATOM 734 C CA . HIS A 1 91 ? -4.284 1.100 9.407 1.00 98.12 91 HIS A CA 1
ATOM 735 C C . HIS A 1 91 ? -5.397 0.124 9.019 1.00 98.12 91 HIS A C 1
ATOM 737 O O . HIS A 1 91 ? -6.548 0.350 9.365 1.00 98.12 91 HIS A O 1
ATOM 743 N N . LEU A 1 92 ? -5.072 -0.955 8.304 1.00 98.19 92 LEU A N 1
ATOM 744 C CA . LEU A 1 92 ? -6.051 -1.980 7.946 1.00 98.19 92 LEU A CA 1
ATOM 745 C C . LEU A 1 92 ? -6.562 -2.747 9.171 1.00 98.19 92 LEU A C 1
ATOM 747 O O . LEU A 1 92 ? -7.739 -3.083 9.189 1.00 98.19 92 LEU A O 1
ATOM 751 N N . GLU A 1 93 ? -5.723 -2.992 10.180 1.00 97.50 93 GLU A N 1
ATOM 752 C CA . GLU A 1 93 ? -6.138 -3.593 11.458 1.00 97.50 93 GLU A CA 1
ATOM 753 C C . GLU A 1 93 ? -7.193 -2.732 12.159 1.00 97.50 93 GLU A C 1
ATOM 755 O O . GLU A 1 93 ? -8.257 -3.229 12.506 1.00 97.50 93 GLU A O 1
ATOM 760 N N . GLU A 1 94 ? -6.959 -1.424 12.268 1.00 97.31 94 GLU A N 1
ATOM 761 C CA . GLU A 1 94 ? -7.922 -0.489 12.864 1.00 97.31 94 GLU A CA 1
ATOM 762 C C . GLU A 1 94 ? -9.231 -0.394 12.068 1.00 97.31 94 GLU A C 1
ATOM 764 O O . GLU A 1 94 ? -10.311 -0.354 12.650 1.00 97.31 94 GLU A O 1
ATOM 769 N N . ILE A 1 95 ? -9.158 -0.384 10.732 1.00 97.81 95 ILE A N 1
ATOM 770 C CA . ILE A 1 95 ? -10.352 -0.379 9.870 1.00 97.81 95 ILE A CA 1
ATOM 771 C C . ILE A 1 95 ? -11.123 -1.707 10.001 1.00 97.81 95 ILE A C 1
ATOM 773 O O . ILE A 1 95 ? -12.347 -1.725 9.879 1.00 97.81 95 ILE A O 1
ATOM 777 N N . ALA A 1 96 ? -10.430 -2.823 10.252 1.00 97.31 96 ALA A N 1
ATOM 778 C CA . ALA A 1 96 ? -11.019 -4.160 10.338 1.00 97.31 96 ALA A CA 1
ATOM 779 C C . ALA A 1 96 ? -11.901 -4.392 11.574 1.00 97.31 96 ALA A C 1
ATOM 781 O O . ALA A 1 96 ? -12.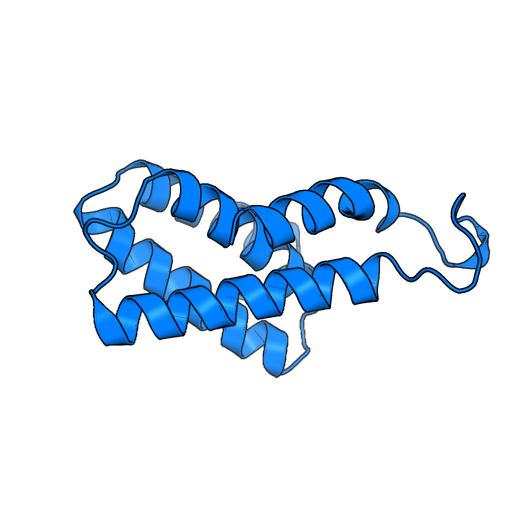607 -5.406 11.607 1.00 97.31 96 ALA A O 1
ATOM 782 N N . GLU A 1 97 ? -11.877 -3.475 12.542 1.00 95.62 97 GLU A N 1
ATOM 783 C CA . GLU A 1 97 ? -12.801 -3.467 13.678 1.00 95.62 97 GLU A CA 1
ATOM 784 C C . GLU A 1 97 ? -14.253 -3.263 13.224 1.00 95.62 97 GLU A C 1
ATOM 786 O O . GLU A 1 97 ? -15.144 -3.959 13.703 1.00 95.62 97 GLU A O 1
ATOM 791 N N . ASP A 1 98 ? -14.486 -2.382 12.243 1.00 94.50 98 ASP A N 1
ATOM 792 C CA . ASP A 1 98 ? -15.839 -2.058 11.761 1.00 94.50 98 ASP A CA 1
ATOM 793 C C . ASP A 1 98 ? -16.097 -2.521 10.319 1.00 94.50 98 ASP A C 1
ATOM 795 O O . ASP A 1 98 ? -17.247 -2.708 9.918 1.00 94.50 98 ASP A O 1
ATOM 799 N N . TRP A 1 99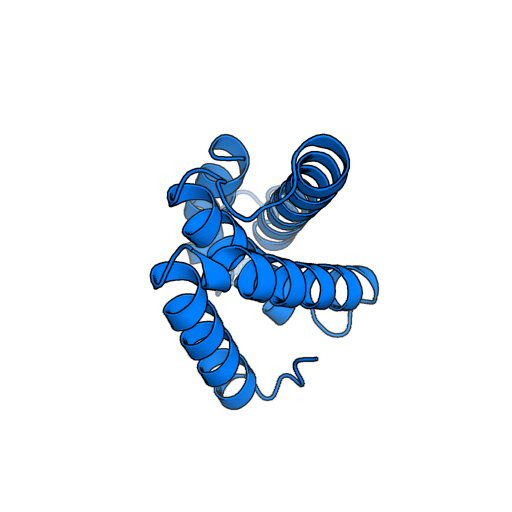 ? -15.042 -2.759 9.527 1.00 95.44 99 TRP A N 1
ATOM 800 C CA . TRP A 1 99 ? -15.161 -3.142 8.120 1.00 95.44 99 TRP A CA 1
ATOM 801 C C . TRP A 1 99 ? -14.506 -4.500 7.822 1.00 95.44 99 TRP A C 1
ATOM 803 O O . TRP A 1 99 ? -13.288 -4.594 7.618 1.00 95.44 99 TRP A O 1
ATOM 813 N N . PRO A 1 100 ? -15.298 -5.578 7.653 1.00 94.62 100 PRO A N 1
ATOM 814 C CA . PRO A 1 100 ? -14.779 -6.921 7.367 1.00 94.62 100 PRO A CA 1
ATOM 815 C C . PRO A 1 100 ? -13.928 -7.030 6.088 1.00 94.62 100 PRO A C 1
ATOM 817 O O . PRO A 1 100 ? -13.125 -7.955 5.936 1.00 94.62 100 PRO A O 1
ATOM 820 N N . CYS A 1 101 ? -14.086 -6.102 5.140 1.00 95.88 101 CYS A N 1
ATOM 821 C CA . CYS A 1 101 ? -13.276 -6.054 3.922 1.00 95.88 101 CYS A CA 1
ATOM 822 C C . CYS A 1 101 ? -11.793 -5.746 4.208 1.00 95.88 101 CYS A C 1
ATOM 824 O O . CYS A 1 101 ? -10.921 -6.257 3.497 1.00 95.88 101 CYS A O 1
ATOM 826 N N . ALA A 1 102 ? -11.481 -4.996 5.271 1.00 97.69 102 ALA A N 1
ATOM 827 C CA . ALA A 1 102 ? -10.104 -4.746 5.689 1.00 97.69 102 ALA A CA 1
ATOM 828 C C . ALA A 1 102 ? -9.455 -6.013 6.262 1.00 97.69 102 ALA A C 1
ATOM 830 O O . ALA A 1 102 ? -8.324 -6.333 5.898 1.00 97.69 102 ALA A O 1
ATOM 831 N N . ARG A 1 103 ? -10.209 -6.825 7.019 1.00 97.00 103 ARG A N 1
ATOM 832 C CA . ARG A 1 103 ? -9.745 -8.142 7.493 1.00 97.00 103 ARG A CA 1
ATOM 833 C C . ARG A 1 103 ? -9.393 -9.081 6.339 1.00 97.00 103 ARG A C 1
ATOM 835 O O . ARG A 1 103 ? -8.330 -9.697 6.335 1.00 97.00 103 ARG A O 1
ATOM 842 N N . ARG A 1 104 ? -10.248 -9.147 5.310 1.00 97.44 104 ARG A N 1
ATOM 843 C CA . ARG A 1 104 ? -9.943 -9.891 4.072 1.00 97.44 104 ARG A CA 1
ATOM 844 C C . ARG A 1 104 ? -8.680 -9.368 3.386 1.00 97.44 104 ARG A C 1
ATOM 846 O O . ARG A 1 104 ? -7.865 -10.157 2.917 1.00 97.44 104 ARG A O 1
ATOM 853 N N . THR A 1 105 ? -8.505 -8.051 3.357 1.00 98.12 105 THR A N 1
ATOM 854 C CA . THR A 1 105 ? -7.334 -7.406 2.750 1.00 98.12 105 THR A CA 1
ATOM 855 C C . THR A 1 105 ? -6.038 -7.758 3.481 1.00 98.12 105 THR A C 1
ATOM 857 O O . THR A 1 105 ? -5.049 -8.070 2.820 1.00 98.12 105 THR A O 1
ATOM 860 N N . LEU A 1 106 ? -6.040 -7.788 4.818 1.00 98.25 106 LEU A N 1
ATOM 861 C CA . LEU A 1 106 ? -4.901 -8.268 5.614 1.00 98.25 106 LEU A CA 1
ATOM 862 C C . LEU A 1 106 ? -4.529 -9.712 5.247 1.00 98.25 106 LEU A C 1
ATOM 864 O O . LEU A 1 106 ? -3.356 -10.010 5.028 1.00 98.25 106 LEU A O 1
ATOM 868 N N . GLY A 1 107 ? -5.526 -10.587 5.079 1.00 97.81 107 GLY A N 1
ATOM 869 C CA . GLY A 1 107 ? -5.313 -11.960 4.610 1.00 97.81 107 GLY A CA 1
ATOM 870 C C . GLY A 1 107 ? -4.650 -12.030 3.230 1.00 97.81 107 GLY A C 1
ATOM 871 O O . GLY A 1 107 ? -3.689 -12.778 3.044 1.00 97.81 107 GLY A O 1
ATOM 872 N N . ILE A 1 108 ? -5.106 -11.212 2.273 1.00 97.75 108 ILE A N 1
ATOM 873 C CA . ILE A 1 108 ? -4.500 -11.122 0.932 1.00 97.75 108 ILE A CA 1
ATOM 874 C C . ILE A 1 108 ? -3.043 -10.654 1.025 1.00 97.75 108 ILE A C 1
ATOM 876 O O . ILE A 1 108 ? -2.168 -11.267 0.414 1.00 97.75 108 ILE A O 1
ATOM 880 N N . ILE A 1 109 ? -2.770 -9.606 1.806 1.00 97.62 109 ILE A N 1
ATOM 881 C CA . ILE A 1 109 ? -1.413 -9.079 2.003 1.00 97.62 109 ILE A CA 1
ATOM 882 C C . ILE A 1 109 ? -0.505 -10.154 2.616 1.00 97.62 109 ILE A C 1
ATOM 884 O O . ILE A 1 109 ? 0.586 -10.376 2.101 1.00 97.62 109 ILE A O 1
ATOM 888 N N . SER A 1 110 ? -0.973 -10.889 3.630 1.00 97.00 110 SER A N 1
ATOM 889 C CA . SER A 1 110 ? -0.230 -11.998 4.248 1.00 97.00 110 SER A CA 1
ATOM 890 C C . SER A 1 110 ? 0.121 -13.104 3.243 1.00 97.00 110 SER A C 1
ATOM 892 O O . SER A 1 110 ? 1.271 -13.544 3.164 1.00 97.00 110 SER A O 1
ATOM 894 N N . VAL A 1 111 ? -0.845 -13.524 2.417 1.00 97.62 111 VAL A N 1
ATOM 895 C CA . VAL A 1 111 ? -0.617 -14.524 1.360 1.00 97.62 111 VAL A CA 1
ATOM 896 C C . VAL A 1 111 ? 0.400 -14.021 0.334 1.00 97.62 111 VAL A C 1
ATOM 898 O O . VAL A 1 111 ? 1.291 -14.776 -0.055 1.00 97.62 111 VAL A O 1
ATOM 901 N N . LEU A 1 112 ? 0.301 -12.756 -0.086 1.00 96.06 112 LEU A N 1
ATOM 902 C CA . LEU A 1 112 ? 1.266 -12.146 -1.003 1.00 96.06 112 LEU A CA 1
ATOM 903 C C . LEU A 1 112 ? 2.663 -12.049 -0.381 1.00 96.06 112 LEU A C 1
ATOM 905 O O . LEU A 1 112 ? 3.636 -12.326 -1.075 1.00 96.06 112 LEU A O 1
ATOM 909 N N . GLY A 1 113 ? 2.763 -11.713 0.909 1.00 95.81 113 GLY A N 1
ATOM 910 C CA . GLY A 1 113 ? 4.028 -11.657 1.644 1.00 95.81 113 GLY A CA 1
ATOM 911 C C . GLY A 1 113 ? 4.754 -12.995 1.594 1.00 95.81 113 GLY A C 1
ATOM 912 O O . GLY A 1 113 ? 5.888 -13.065 1.128 1.00 95.81 113 GLY A O 1
ATOM 913 N N . ARG A 1 114 ? 4.051 -14.087 1.924 1.00 96.31 114 ARG A N 1
ATOM 914 C CA . ARG A 1 114 ? 4.594 -15.451 1.795 1.00 96.31 114 ARG A CA 1
ATOM 915 C C . ARG A 1 114 ? 4.976 -15.793 0.355 1.00 96.31 114 ARG A C 1
ATOM 917 O O . ARG A 1 114 ? 6.065 -16.301 0.115 1.00 96.31 114 ARG A O 1
ATOM 924 N N . LYS A 1 115 ? 4.103 -15.492 -0.613 1.00 96.06 115 LYS A N 1
ATOM 925 C CA . LYS A 1 115 ? 4.338 -15.801 -2.033 1.00 96.06 115 LYS A CA 1
ATOM 926 C C . LYS A 1 115 ? 5.557 -15.072 -2.605 1.00 96.06 115 LYS A C 1
ATOM 928 O O . LYS A 1 115 ? 6.222 -15.609 -3.484 1.00 96.06 115 LYS A O 1
ATOM 933 N N . TRP A 1 116 ? 5.821 -13.849 -2.155 1.00 94.75 116 TRP A N 1
ATOM 934 C CA . TRP A 1 116 ? 6.939 -13.027 -2.628 1.00 94.75 116 TRP A CA 1
ATOM 935 C C . TRP A 1 116 ? 8.160 -13.075 -1.705 1.00 94.75 116 TRP A C 1
ATOM 937 O O . TRP A 1 116 ? 9.108 -12.334 -1.940 1.00 94.75 116 TRP A O 1
ATOM 947 N N . ASN A 1 117 ? 8.151 -13.945 -0.687 1.00 93.25 117 ASN A N 1
ATOM 948 C CA . ASN A 1 117 ? 9.204 -14.059 0.322 1.00 93.25 117 ASN A CA 1
ATOM 949 C C . ASN A 1 117 ? 9.548 -12.710 0.986 1.00 93.25 117 ASN A C 1
ATOM 951 O O . ASN A 1 117 ? 10.708 -12.334 1.148 1.00 93.25 117 ASN A O 1
ATOM 955 N N . VAL A 1 118 ? 8.502 -11.956 1.321 1.00 92.12 118 VAL A N 1
ATOM 956 C CA . VAL A 1 118 ? 8.567 -10.659 1.987 1.00 92.12 118 VAL A CA 1
ATOM 957 C C . VAL A 1 118 ? 8.105 -10.825 3.428 1.00 92.12 118 VAL A C 1
ATOM 959 O O . VAL A 1 118 ? 6.968 -11.226 3.679 1.00 92.12 118 VAL A O 1
ATOM 962 N N . GLU A 1 119 ? 8.971 -10.457 4.368 1.00 87.56 119 GLU A N 1
ATOM 963 C CA . GLU A 1 119 ? 8.613 -10.361 5.780 1.00 87.56 119 GLU A CA 1
ATOM 964 C C . GLU A 1 119 ? 7.701 -9.148 6.005 1.00 87.56 119 GLU A C 1
ATOM 966 O O . GLU A 1 119 ? 8.048 -8.005 5.683 1.00 87.56 119 GLU A O 1
ATOM 971 N N . LEU A 1 120 ? 6.511 -9.422 6.533 1.00 86.25 120 LEU A N 1
ATOM 972 C CA . LEU A 1 120 ? 5.530 -8.420 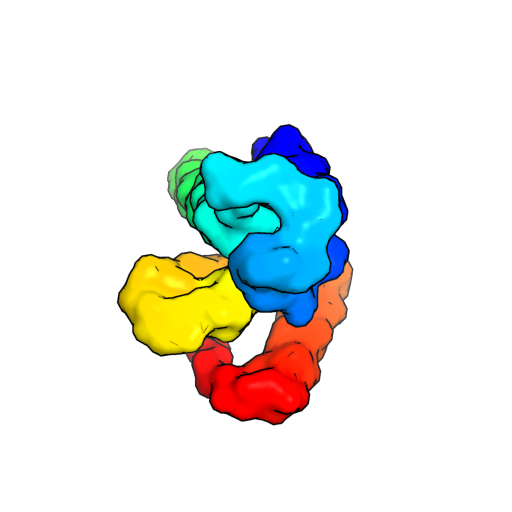6.921 1.00 86.25 120 LEU A CA 1
ATOM 973 C C . LEU A 1 120 ? 5.568 -8.233 8.446 1.00 86.25 120 LEU A C 1
ATOM 975 O O . LEU A 1 120 ? 5.909 -9.183 9.148 1.00 86.25 120 LEU A O 1
ATOM 979 N N . PRO A 1 121 ? 5.266 -7.020 8.936 1.00 73.81 121 PRO A N 1
ATOM 980 C CA . PRO A 1 121 ? 5.234 -6.711 10.362 1.00 73.81 121 PRO A CA 1
ATOM 981 C C . PRO A 1 121 ? 4.053 -7.355 11.087 1.00 73.81 121 PRO A C 1
ATOM 983 O O . PRO A 1 121 ? 3.064 -7.714 10.405 1.00 73.81 121 PRO A O 1
#